Protein AF-A0A924UQW3-F1 (afdb_monomer_lite)

Radius of gyration: 22.06 Å; chains: 1; bounding box: 64×30×35 Å

Foldseek 3Di:
DVVVVVVVVVVVVVVVVVPPDPDDPQQCAQPDPLSDPVNPNHHPDDPQDPVCVVVDDDPDD

Structure (mmCIF, N/CA/C/O backbone):
data_AF-A0A924UQW3-F1
#
_entry.id   AF-A0A924UQW3-F1
#
loop_
_atom_site.group_PDB
_atom_site.id
_atom_site.type_symbol
_atom_site.label_atom_id
_atom_site.label_alt_id
_atom_site.label_comp_id
_atom_site.label_asym_id
_atom_site.label_entity_id
_atom_site.label_seq_id
_atom_site.pdbx_PDB_ins_code
_atom_site.Cartn_x
_atom_site.Cartn_y
_atom_site.Cartn_z
_atom_site.occupancy
_atom_site.B_iso_or_equiv
_atom_site.auth_seq_id
_atom_site.auth_comp_id
_atom_site.auth_asym_id
_atom_site.auth_atom_id
_atom_site.pdbx_PDB_model_num
ATOM 1 N N . MET A 1 1 ? 44.825 20.614 -19.036 1.00 65.56 1 MET A N 1
ATOM 2 C CA . MET A 1 1 ? 43.568 20.640 -19.823 1.00 65.56 1 MET A CA 1
ATOM 3 C C . MET A 1 1 ? 42.796 19.316 -19.780 1.00 65.56 1 MET A C 1
ATOM 5 O O . MET A 1 1 ? 41.643 19.344 -19.384 1.00 65.56 1 MET A O 1
ATOM 9 N N . LYS A 1 2 ? 43.406 18.148 -20.057 1.00 81.62 2 LYS A N 1
ATOM 10 C CA . LYS A 1 2 ? 42.706 16.837 -20.031 1.00 81.62 2 LYS A CA 1
ATOM 11 C C . LYS A 1 2 ? 42.061 16.466 -18.678 1.00 81.62 2 LYS A C 1
ATOM 13 O O . LYS A 1 2 ? 40.959 15.948 -18.655 1.00 81.62 2 LYS A O 1
ATOM 18 N N . ARG A 1 3 ? 42.702 16.793 -17.544 1.00 87.62 3 ARG A N 1
ATOM 19 C CA . ARG A 1 3 ? 42.143 16.544 -16.192 1.00 87.62 3 ARG A CA 1
ATOM 20 C C . ARG A 1 3 ? 40.854 17.332 -15.920 1.00 87.62 3 ARG A C 1
ATOM 22 O O . ARG A 1 3 ? 39.926 16.778 -15.355 1.00 87.62 3 ARG A O 1
ATOM 29 N N . ILE A 1 4 ? 40.790 18.589 -16.366 1.00 91.62 4 ILE A N 1
ATOM 30 C CA . ILE A 1 4 ? 39.589 19.434 -16.241 1.00 91.62 4 ILE A CA 1
ATOM 31 C C . ILE A 1 4 ? 38.464 18.876 -17.120 1.00 91.62 4 ILE A C 1
ATOM 33 O O . ILE A 1 4 ? 37.326 18.801 -16.674 1.00 91.62 4 ILE A O 1
ATOM 37 N N . LEU A 1 5 ? 38.798 18.404 -18.327 1.00 92.31 5 LEU A N 1
ATOM 38 C CA . LEU A 1 5 ? 37.843 17.746 -19.220 1.00 92.31 5 LEU A CA 1
ATOM 39 C C . LEU A 1 5 ? 37.226 16.491 -18.579 1.00 92.31 5 LEU A C 1
ATOM 41 O O . LEU A 1 5 ? 36.011 16.341 -18.603 1.00 92.31 5 LEU A O 1
ATOM 45 N N . TYR A 1 6 ? 38.029 15.629 -17.945 1.00 95.06 6 TYR A N 1
ATOM 46 C CA . TYR A 1 6 ? 37.505 14.440 -17.260 1.00 95.06 6 TYR A CA 1
ATOM 47 C C . TYR A 1 6 ? 36.599 14.782 -16.074 1.00 95.06 6 TYR A C 1
ATOM 49 O O . TYR A 1 6 ? 35.581 14.122 -15.881 1.00 95.06 6 TYR A O 1
ATOM 57 N N . ILE A 1 7 ? 36.933 15.827 -15.309 1.00 95.38 7 ILE A N 1
ATOM 58 C CA . ILE A 1 7 ? 36.093 16.294 -14.197 1.00 95.38 7 ILE A CA 1
ATOM 59 C C . ILE A 1 7 ? 34.755 16.822 -14.728 1.00 95.38 7 ILE A C 1
ATOM 61 O O . ILE A 1 7 ? 33.709 16.450 -14.207 1.00 95.38 7 ILE A O 1
ATOM 65 N N . LEU A 1 8 ? 34.769 17.624 -15.796 1.00 94.81 8 LEU A N 1
ATOM 66 C CA . LEU A 1 8 ? 33.543 18.123 -16.424 1.00 94.81 8 LEU A CA 1
ATOM 67 C C . LEU A 1 8 ? 32.677 16.981 -16.973 1.00 94.81 8 LEU A C 1
ATOM 69 O O . LEU A 1 8 ? 31.475 16.963 -16.723 1.00 94.81 8 LEU A O 1
ATOM 73 N N . CYS A 1 9 ? 33.273 15.991 -17.644 1.00 94.19 9 CYS A N 1
ATOM 74 C CA . CYS A 1 9 ? 32.544 14.808 -18.105 1.00 94.19 9 CYS A CA 1
ATOM 75 C C . CYS A 1 9 ? 31.922 14.015 -16.945 1.00 94.19 9 CYS A C 1
ATOM 77 O O . CYS A 1 9 ? 30.777 13.584 -17.054 1.00 94.19 9 CYS A O 1
ATOM 79 N N . ALA A 1 10 ? 32.640 13.847 -15.830 1.00 93.44 10 ALA A N 1
ATOM 80 C CA . ALA A 1 10 ? 32.120 13.153 -14.653 1.00 93.44 10 ALA A CA 1
ATOM 81 C C . ALA A 1 10 ? 30.943 13.906 -14.012 1.00 93.44 10 ALA A C 1
ATOM 83 O O . ALA A 1 10 ? 29.938 13.290 -13.667 1.00 93.44 10 ALA A O 1
ATOM 84 N N . VAL A 1 11 ? 31.027 15.237 -13.904 1.00 94.62 11 VAL A N 1
ATOM 85 C CA . VAL A 1 11 ? 29.938 16.072 -13.369 1.00 94.62 11 VAL A CA 1
ATOM 86 C C . VAL A 1 11 ? 28.695 16.004 -14.258 1.00 94.62 11 VAL A C 1
ATOM 88 O O . VAL A 1 11 ? 27.590 15.851 -13.746 1.00 94.62 11 VAL A O 1
ATOM 91 N N . ILE A 1 12 ? 28.865 16.050 -15.583 1.00 94.56 12 ILE A N 1
ATOM 92 C CA . ILE A 1 12 ? 27.755 15.913 -16.538 1.00 94.56 12 ILE A CA 1
ATOM 93 C C . ILE A 1 12 ? 27.091 14.534 -16.410 1.00 94.56 12 ILE A C 1
ATOM 95 O O . ILE A 1 12 ? 25.867 14.450 -16.391 1.00 94.56 12 ILE A O 1
ATOM 99 N N . LEU A 1 13 ? 27.875 13.461 -16.261 1.00 93.25 13 LEU A N 1
ATOM 100 C CA . LEU A 1 13 ? 27.347 12.110 -16.042 1.00 93.25 13 LEU A CA 1
ATOM 101 C C . LEU A 1 13 ? 26.554 11.994 -14.733 1.00 93.25 13 LEU A C 1
ATOM 103 O O . LEU A 1 13 ? 25.474 11.408 -14.726 1.00 93.25 13 LEU A O 1
ATOM 107 N N . PHE A 1 14 ? 27.048 12.585 -13.642 1.00 91.56 14 PHE A N 1
ATOM 108 C CA . PHE A 1 14 ? 26.334 12.598 -12.361 1.00 91.56 14 PHE A CA 1
ATOM 109 C C . PHE A 1 14 ? 25.018 13.382 -12.428 1.00 91.56 14 PHE A C 1
ATOM 111 O O . PHE A 1 14 ? 24.006 12.929 -11.897 1.00 91.56 14 PHE A O 1
ATOM 118 N N . LEU A 1 15 ? 25.013 14.533 -13.105 1.00 91.38 15 LEU A N 1
ATOM 119 C CA . LEU A 1 15 ? 23.805 15.337 -13.305 1.00 91.38 15 LEU A CA 1
ATOM 120 C C . LEU A 1 15 ? 22.795 14.654 -14.236 1.00 91.38 15 LEU A C 1
ATOM 122 O O . LEU A 1 15 ? 21.596 14.804 -14.041 1.00 91.38 15 LEU A O 1
ATOM 126 N N . ALA A 1 16 ? 23.251 13.880 -15.221 1.00 90.19 16 ALA A N 1
ATOM 127 C CA . ALA A 1 16 ? 22.358 13.103 -16.076 1.00 90.19 16 ALA A CA 1
ATOM 128 C C . ALA A 1 16 ? 21.693 11.942 -15.312 1.00 90.19 16 ALA A C 1
ATOM 130 O O . ALA A 1 16 ? 20.522 11.643 -15.535 1.00 90.19 16 ALA A O 1
ATOM 131 N N . ALA A 1 17 ? 22.412 11.308 -14.380 1.00 85.00 17 ALA A N 1
ATOM 132 C CA . ALA A 1 17 ? 21.879 10.207 -13.578 1.00 85.00 17 ALA A CA 1
ATOM 133 C C . ALA A 1 17 ? 20.802 10.652 -12.570 1.00 85.00 17 ALA A C 1
ATOM 135 O O . ALA A 1 17 ? 19.910 9.869 -12.250 1.00 85.00 17 ALA A O 1
ATOM 136 N N . SER A 1 18 ? 20.836 11.902 -12.093 1.00 84.25 18 SER A N 1
ATOM 137 C CA . SER A 1 18 ? 19.829 12.425 -11.154 1.00 84.25 18 SER A CA 1
ATOM 138 C C . SER A 1 18 ? 18.467 12.706 -11.797 1.00 84.25 18 SER A C 1
ATOM 140 O O . SER A 1 18 ? 17.492 12.935 -11.086 1.00 84.25 18 SER A O 1
ATOM 142 N N . TRP A 1 19 ? 18.385 12.678 -13.130 1.00 84.94 19 TRP A N 1
ATOM 143 C CA . TRP A 1 19 ? 17.147 12.886 -13.887 1.00 84.94 19 TRP A CA 1
ATOM 144 C C . TRP A 1 19 ? 16.380 11.595 -14.175 1.00 84.94 19 TRP A C 1
ATOM 146 O O . TRP A 1 19 ? 15.318 11.646 -14.793 1.00 84.94 19 TRP A O 1
ATOM 156 N N . ILE A 1 20 ? 16.884 10.439 -13.739 1.00 85.06 20 ILE A N 1
ATOM 157 C CA . ILE A 1 20 ? 16.156 9.178 -13.866 1.00 85.06 20 ILE A CA 1
ATOM 158 C C . ILE A 1 20 ? 14.986 9.224 -12.872 1.00 85.06 20 ILE A C 1
ATOM 160 O O . ILE A 1 20 ? 15.230 9.246 -11.662 1.00 85.06 20 ILE A O 1
ATOM 164 N N . PRO A 1 21 ? 13.723 9.264 -13.340 1.00 83.00 21 PRO A N 1
ATOM 165 C CA . PRO A 1 21 ? 12.589 9.271 -12.433 1.00 83.00 21 PRO A CA 1
ATOM 166 C C . PRO A 1 21 ? 12.591 7.973 -11.618 1.00 83.00 21 PRO A C 1
ATOM 168 O O . PRO A 1 21 ? 12.940 6.914 -12.155 1.00 83.00 21 PRO A O 1
ATOM 171 N N . PRO A 1 22 ? 12.202 8.022 -10.332 1.00 81.69 22 PRO A N 1
ATOM 172 C CA . PRO A 1 22 ? 12.065 6.808 -9.548 1.00 81.69 22 PRO A CA 1
ATOM 173 C C . PRO A 1 22 ? 11.077 5.872 -10.245 1.00 81.69 22 PRO A C 1
ATOM 175 O O . PRO A 1 22 ? 10.069 6.313 -10.807 1.00 81.69 22 PRO A O 1
ATOM 178 N N . VAL A 1 23 ? 11.371 4.571 -10.208 1.00 83.88 23 VAL A N 1
ATOM 179 C CA . VAL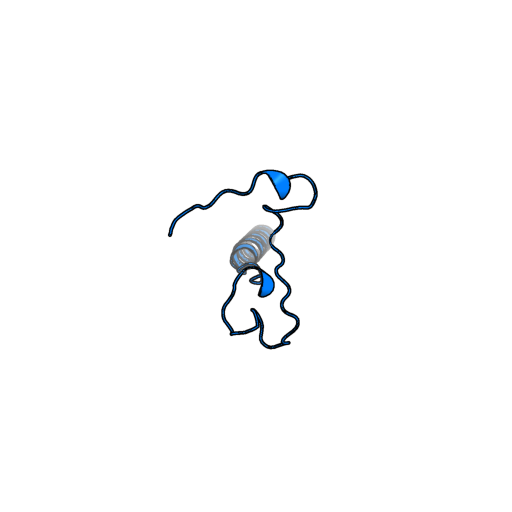 A 1 23 ? 10.426 3.559 -10.681 1.00 83.88 23 VAL A CA 1
ATOM 180 C C . VAL A 1 23 ? 9.134 3.745 -9.896 1.00 83.88 23 VAL A C 1
ATOM 182 O O . VAL A 1 23 ? 9.136 3.700 -8.666 1.00 83.88 23 VAL A O 1
ATOM 185 N N . LYS A 1 24 ? 8.038 3.999 -10.613 1.00 84.25 24 LYS A N 1
ATOM 186 C CA . LYS A 1 24 ? 6.726 4.158 -9.995 1.00 84.25 24 LYS A CA 1
ATOM 187 C C . LYS A 1 24 ? 6.348 2.844 -9.318 1.00 84.25 24 LYS A C 1
ATOM 189 O O . LYS A 1 24 ? 6.288 1.811 -9.984 1.00 84.25 24 LYS A O 1
ATOM 194 N N . ASP A 1 25 ? 6.045 2.901 -8.026 1.00 90.19 25 ASP A N 1
ATOM 195 C CA . ASP A 1 25 ? 5.422 1.778 -7.340 1.00 90.19 25 ASP A CA 1
ATOM 196 C C . ASP A 1 25 ? 4.004 1.593 -7.895 1.00 90.19 25 ASP A C 1
ATOM 198 O O . ASP A 1 25 ? 3.109 2.422 -7.704 1.00 90.19 25 ASP A O 1
ATOM 202 N N . ILE A 1 26 ? 3.820 0.513 -8.650 1.00 90.62 26 ILE A N 1
ATOM 203 C CA . ILE A 1 26 ? 2.550 0.200 -9.302 1.00 90.62 26 ILE A CA 1
ATOM 204 C C . ILE A 1 26 ? 1.449 -0.139 -8.289 1.00 90.62 26 ILE A C 1
ATOM 206 O O . ILE A 1 26 ? 0.275 0.010 -8.622 1.00 90.62 26 ILE A O 1
ATOM 210 N N . TYR A 1 27 ? 1.814 -0.517 -7.060 1.00 94.50 27 TYR A N 1
ATOM 211 C CA . TYR A 1 27 ? 0.886 -0.885 -5.989 1.00 94.50 27 TYR A CA 1
ATOM 212 C C . TYR A 1 27 ? 0.507 0.295 -5.082 1.00 94.50 27 TYR A C 1
ATOM 214 O O . TYR A 1 27 ? -0.320 0.130 -4.189 1.00 94.50 27 TYR A O 1
ATOM 222 N N . GLN A 1 28 ? 1.043 1.500 -5.327 1.00 93.56 28 GLN A N 1
ATOM 223 C CA . GLN A 1 28 ? 0.614 2.730 -4.640 1.00 93.56 28 GLN A CA 1
ATOM 224 C C . GLN A 1 28 ? -0.638 3.376 -5.252 1.00 93.56 28 GLN A C 1
ATOM 226 O O . GLN A 1 28 ? -1.106 4.409 -4.776 1.00 93.56 28 GLN A O 1
ATOM 231 N N . SER A 1 29 ? -1.190 2.815 -6.328 1.00 91.50 29 SER A N 1
ATOM 232 C CA . SER A 1 29 ? -2.367 3.374 -6.999 1.00 91.50 29 SER A CA 1
ATOM 233 C C . SER A 1 29 ? -3.362 2.292 -7.385 1.00 91.50 29 SER A C 1
ATOM 235 O O . SER A 1 29 ? -2.970 1.174 -7.704 1.00 91.50 29 SER A O 1
ATOM 237 N N . TRP A 1 30 ? -4.649 2.641 -7.425 1.00 94.50 30 TRP A N 1
ATOM 238 C CA . TRP A 1 30 ? -5.713 1.726 -7.837 1.00 94.50 30 TRP A CA 1
ATOM 239 C C . TRP A 1 30 ? -6.183 2.047 -9.260 1.00 94.50 30 TRP A C 1
ATOM 241 O O . TRP A 1 30 ? -7.200 2.703 -9.468 1.00 94.50 30 TRP A O 1
ATOM 251 N N . SER A 1 31 ? -5.385 1.650 -10.254 1.00 93.31 31 SER A N 1
ATOM 252 C CA . SER A 1 31 ? -5.615 2.026 -11.663 1.00 93.31 31 SER A CA 1
ATOM 253 C C . SER A 1 31 ? -6.482 1.039 -12.452 1.00 93.31 31 SER A C 1
ATOM 255 O O . SER A 1 31 ? -7.017 1.386 -13.502 1.00 93.31 31 SER A O 1
ATOM 257 N N . THR A 1 32 ? -6.643 -0.184 -11.947 1.00 94.69 32 THR A N 1
ATOM 258 C CA . THR A 1 32 ? -7.480 -1.236 -12.546 1.00 94.69 32 THR A CA 1
ATOM 259 C C . THR A 1 32 ? -8.500 -1.742 -11.530 1.00 94.69 32 THR A C 1
ATOM 261 O O . THR A 1 32 ? -8.406 -1.427 -10.346 1.00 94.69 32 THR A O 1
ATOM 264 N N . PHE A 1 33 ? -9.459 -2.572 -11.955 1.00 94.81 33 PHE A N 1
ATOM 265 C CA . PHE A 1 33 ? -10.455 -3.151 -11.043 1.00 94.81 33 PHE A CA 1
ATOM 266 C C . PHE A 1 33 ? -9.822 -3.882 -9.845 1.00 94.81 33 PHE A C 1
ATOM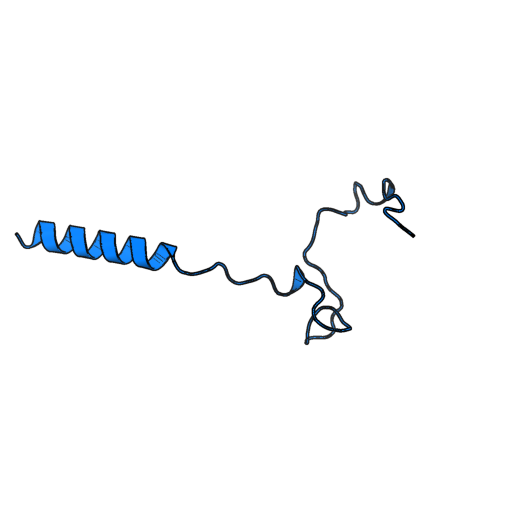 268 O O . PHE A 1 33 ? -10.310 -3.767 -8.724 1.00 94.81 33 PHE A O 1
ATOM 275 N N . ALA A 1 34 ? -8.719 -4.597 -10.069 1.00 95.56 34 ALA A N 1
ATOM 276 C CA . ALA A 1 34 ? -8.005 -5.337 -9.031 1.00 95.56 34 ALA A CA 1
ATOM 277 C C . ALA A 1 34 ? -6.804 -4.566 -8.444 1.00 95.56 34 ALA A C 1
ATOM 279 O O . ALA A 1 34 ? -5.954 -5.175 -7.798 1.00 95.56 34 ALA A O 1
ATOM 280 N N . GLY A 1 35 ? -6.710 -3.253 -8.680 1.00 94.69 35 GLY A N 1
ATOM 281 C CA . GLY A 1 35 ? -5.557 -2.418 -8.331 1.00 94.69 35 GLY A CA 1
ATOM 282 C C . GLY A 1 35 ? -4.487 -2.453 -9.422 1.00 94.69 35 GLY A C 1
ATOM 283 O O . GLY A 1 35 ? -4.230 -1.435 -10.073 1.00 94.69 35 GLY A O 1
ATOM 284 N N . SER A 1 36 ? -3.983 -3.652 -9.718 1.00 93.56 36 SER A N 1
ATOM 285 C CA . SER A 1 36 ? -2.950 -3.960 -10.719 1.00 93.56 36 SER A CA 1
ATOM 286 C C . SER A 1 36 ? -3.382 -5.059 -11.708 1.00 93.56 36 SER A C 1
ATOM 288 O O . SER A 1 36 ? -4.337 -5.803 -11.481 1.00 93.56 36 SER A O 1
ATOM 290 N N . ASN A 1 37 ? -2.663 -5.164 -12.833 1.00 94.38 37 ASN A N 1
ATOM 291 C CA . ASN A 1 37 ? -2.956 -6.122 -13.913 1.00 94.38 37 ASN A CA 1
ATOM 292 C C . ASN A 1 37 ? -2.708 -7.595 -13.541 1.00 94.38 37 ASN A C 1
ATOM 294 O O . ASN A 1 37 ? -3.205 -8.485 -14.223 1.00 94.38 37 ASN A O 1
ATOM 298 N N . ASP A 1 38 ? -1.942 -7.858 -12.485 1.00 94.94 38 ASP A N 1
ATOM 299 C CA . ASP A 1 38 ? -1.692 -9.205 -11.957 1.00 94.94 38 ASP A CA 1
ATOM 300 C C . ASP A 1 38 ? -2.847 -9.738 -11.085 1.00 94.94 38 ASP A C 1
ATOM 302 O O . ASP A 1 38 ? -2.864 -10.914 -10.731 1.00 94.94 38 ASP A O 1
ATOM 306 N N . GLY A 1 39 ? -3.840 -8.902 -10.758 1.00 95.12 39 GLY A N 1
ATOM 307 C CA . GLY A 1 39 ? -5.074 -9.331 -10.105 1.00 95.12 39 GLY A CA 1
ATOM 308 C C . GLY A 1 39 ? -4.953 -9.668 -8.616 1.00 95.12 39 GLY A C 1
ATOM 309 O O . GLY A 1 39 ? -5.922 -10.164 -8.037 1.00 95.12 39 GLY A O 1
ATOM 310 N N . ILE A 1 40 ? -3.810 -9.397 -7.977 1.00 95.81 40 ILE A N 1
ATOM 311 C CA . ILE A 1 40 ? -3.534 -9.853 -6.603 1.00 95.81 40 ILE A CA 1
ATOM 312 C C .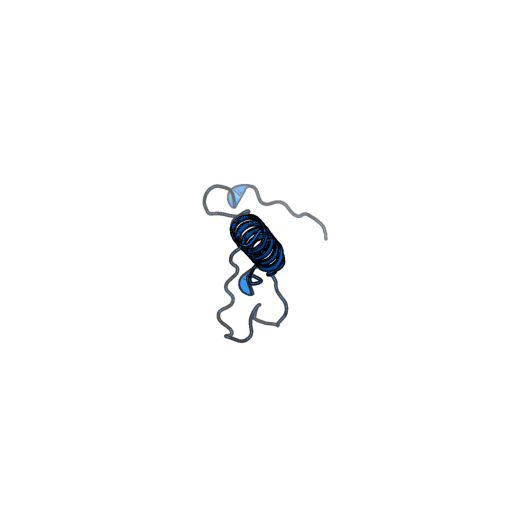 ILE A 1 40 ? -4.209 -9.009 -5.512 1.00 95.81 40 ILE A C 1
ATOM 314 O O . ILE A 1 40 ? -4.215 -9.415 -4.352 1.00 95.81 40 ILE A O 1
ATOM 318 N N . ARG A 1 41 ? -4.796 -7.853 -5.868 1.00 95.75 41 ARG A N 1
ATOM 319 C CA . ARG A 1 41 ? -5.484 -6.931 -4.940 1.00 95.75 41 ARG A CA 1
ATOM 320 C C . ARG A 1 41 ? -4.611 -6.451 -3.771 1.00 95.75 41 ARG A C 1
ATOM 322 O O . ARG A 1 41 ? -5.108 -6.221 -2.670 1.00 95.75 41 ARG A O 1
ATOM 329 N N . TYR A 1 42 ? -3.314 -6.302 -4.013 1.00 95.75 42 TYR A N 1
ATOM 330 C CA . TYR A 1 42 ? -2.343 -5.804 -3.044 1.00 95.75 42 TYR A CA 1
ATOM 331 C C . TYR A 1 42 ? -2.149 -4.288 -3.190 1.00 95.75 42 TYR A C 1
ATOM 333 O O . TYR A 1 42 ? -2.121 -3.768 -4.304 1.00 95.75 42 TYR A O 1
ATOM 341 N N . SER A 1 43 ? -1.991 -3.596 -2.059 1.00 95.75 43 SER A N 1
ATOM 342 C CA . SER A 1 43 ? -1.59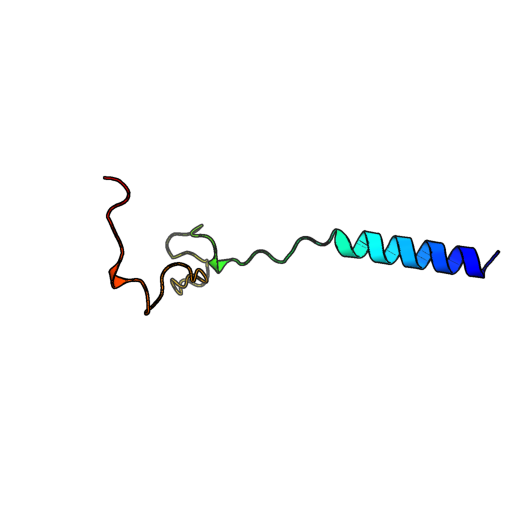1 -2.187 -1.980 1.00 95.75 43 SER A CA 1
ATOM 343 C C . SER A 1 43 ? -0.341 -2.080 -1.112 1.00 95.75 43 SER A C 1
ATOM 345 O O . SER A 1 43 ? -0.285 -2.700 -0.049 1.00 95.75 43 SER A O 1
ATOM 347 N N . SER A 1 44 ? 0.649 -1.302 -1.553 1.00 95.69 44 SER A N 1
ATOM 348 C CA . SER A 1 44 ? 1.901 -1.091 -0.812 1.00 95.69 44 SER A CA 1
ATOM 349 C C . SER A 1 44 ? 1.832 0.040 0.225 1.00 95.69 44 SER A C 1
ATOM 351 O O . SER A 1 44 ? 2.801 0.252 0.955 1.00 95.69 44 SER A O 1
ATOM 353 N N . GLY A 1 45 ? 0.701 0.752 0.317 1.00 94.31 45 GLY A N 1
ATOM 354 C CA . GLY A 1 45 ? 0.473 1.789 1.331 1.00 94.31 45 GLY A CA 1
ATOM 355 C C . GLY A 1 45 ? 0.516 1.227 2.757 1.00 94.31 45 GLY A C 1
ATOM 356 O O . GLY A 1 45 ? 0.065 0.109 3.008 1.00 94.31 45 GLY A O 1
ATOM 357 N N . ASN A 1 46 ? 1.064 1.996 3.699 1.00 95.88 46 ASN A N 1
ATOM 358 C CA . ASN A 1 46 ? 1.304 1.555 5.083 1.00 95.88 46 ASN A CA 1
ATOM 359 C C . ASN A 1 46 ? 0.808 2.543 6.153 1.00 95.88 46 ASN A C 1
ATOM 361 O O . ASN A 1 46 ? 0.991 2.321 7.356 1.00 95.88 46 ASN A O 1
ATOM 365 N N . GLU A 1 47 ? 0.156 3.620 5.719 1.00 96.94 47 GLU A N 1
ATOM 366 C CA . GLU A 1 47 ? -0.410 4.655 6.573 1.00 96.94 47 GLU A CA 1
ATOM 367 C C . GLU A 1 47 ? -1.520 4.087 7.462 1.00 96.94 47 GLU A C 1
ATOM 369 O O . GLU A 1 47 ? -1.656 4.499 8.613 1.00 96.94 47 GLU A O 1
ATOM 374 N N . ILE A 1 48 ? -2.269 3.101 6.956 1.00 97.56 48 ILE A N 1
ATOM 375 C CA . ILE A 1 48 ? -3.192 2.267 7.730 1.00 97.56 48 ILE A CA 1
ATOM 376 C C . ILE A 1 48 ? -2.513 0.919 7.979 1.00 97.56 48 ILE A C 1
ATOM 378 O O . ILE A 1 48 ? -2.128 0.223 7.043 1.00 97.56 48 ILE A O 1
ATOM 382 N N . ASN A 1 49 ? -2.374 0.535 9.244 1.00 98.31 49 ASN A N 1
ATOM 383 C CA . ASN A 1 49 ? -1.655 -0.666 9.664 1.00 98.31 49 ASN A CA 1
ATOM 384 C C . ASN A 1 49 ? -2.280 -1.300 10.916 1.00 98.31 49 ASN A C 1
ATOM 386 O O . ASN A 1 49 ? -3.242 -0.791 11.493 1.00 98.31 49 ASN A O 1
ATOM 390 N N . THR A 1 50 ? -1.730 -2.435 11.356 1.00 98.19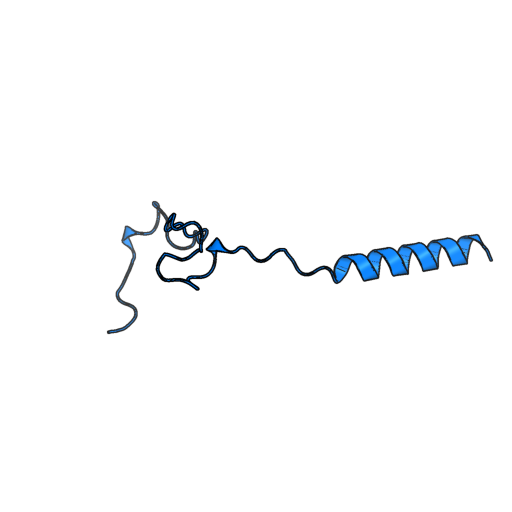 50 THR A N 1
ATOM 391 C CA . THR A 1 50 ? -2.279 -3.214 12.480 1.00 98.19 50 THR A CA 1
ATOM 392 C C . THR A 1 50 ? -2.235 -2.468 13.813 1.00 98.19 50 THR A C 1
ATOM 394 O O . THR A 1 50 ? -2.974 -2.818 14.730 1.00 98.19 50 THR A O 1
ATOM 397 N N . GLN A 1 51 ? -1.416 -1.421 13.926 1.00 98.62 51 GLN A N 1
ATOM 398 C CA . GLN A 1 51 ? -1.314 -0.598 15.125 1.00 98.62 51 GLN A CA 1
ATOM 399 C C . GLN A 1 51 ? -2.359 0.526 15.165 1.00 98.62 51 GLN A C 1
ATOM 401 O O . GLN A 1 51 ? -2.702 0.987 16.255 1.00 98.62 51 GLN A O 1
ATOM 406 N N . ASN A 1 52 ? -2.858 0.995 14.014 1.00 98.44 52 ASN A N 1
ATOM 407 C CA . ASN A 1 52 ? -3.725 2.177 13.949 1.00 98.44 52 ASN A CA 1
ATOM 408 C C . ASN A 1 52 ? -5.090 1.968 13.272 1.00 98.44 52 ASN A C 1
ATOM 410 O O . ASN A 1 52 ? -5.927 2.863 13.369 1.00 98.44 52 ASN A O 1
ATOM 414 N N . VAL A 1 53 ? -5.357 0.804 12.667 1.00 98.12 53 VAL A N 1
ATOM 415 C CA . VAL A 1 53 ? -6.623 0.507 11.965 1.00 98.12 53 VAL A CA 1
ATOM 416 C C . VAL A 1 53 ? -7.862 0.712 12.845 1.00 98.12 53 VAL A C 1
ATOM 418 O O . VAL A 1 53 ? -8.914 1.121 12.363 1.00 98.12 53 VAL A O 1
ATOM 421 N N . SER A 1 54 ? -7.724 0.520 14.159 1.00 98.50 54 SER A N 1
ATOM 422 C CA . SER A 1 54 ? -8.779 0.757 15.152 1.00 98.50 54 SER A CA 1
ATOM 423 C C . SER A 1 54 ? -9.218 2.222 15.272 1.00 98.50 54 SER A C 1
ATOM 425 O O . SER A 1 54 ? -10.240 2.497 15.892 1.00 98.50 54 SER A O 1
ATOM 427 N N . LYS A 1 55 ? -8.465 3.166 14.696 1.00 98.56 55 LYS A N 1
ATOM 428 C CA . LYS A 1 55 ? -8.737 4.610 14.736 1.00 98.56 55 LYS A CA 1
ATOM 429 C C . LYS A 1 55 ? -9.389 5.138 13.456 1.00 98.56 55 LYS A C 1
ATOM 431 O O . LYS A 1 55 ? -9.543 6.351 13.331 1.00 98.56 55 LYS A O 1
ATOM 436 N N . LEU A 1 56 ? -9.727 4.271 12.499 1.00 98.31 56 LEU A N 1
ATOM 437 C CA . LEU A 1 56 ? -10.367 4.690 11.252 1.00 98.31 56 LEU A CA 1
ATOM 438 C C . LEU A 1 56 ? -11.725 5.352 11.509 1.00 98.31 56 LEU A C 1
ATOM 440 O O . LEU A 1 56 ? -12.499 4.922 12.363 1.00 98.31 56 LEU A O 1
ATOM 444 N N . GLN A 1 57 ? -12.007 6.400 10.740 1.00 98.38 57 GLN A N 1
ATOM 445 C CA . GLN A 1 57 ? -13.249 7.166 10.794 1.00 98.38 57 GLN A CA 1
ATOM 446 C C . GLN A 1 57 ? -13.778 7.383 9.377 1.00 98.38 57 GLN A C 1
ATOM 448 O O . GLN A 1 57 ? -13.011 7.385 8.411 1.00 98.38 57 GLN A O 1
ATOM 453 N N . VAL A 1 58 ? -15.092 7.567 9.254 1.00 97.50 58 VAL A N 1
ATOM 454 C CA . VAL A 1 58 ? -15.724 7.929 7.980 1.00 97.50 58 VAL A CA 1
ATOM 455 C C . VAL A 1 58 ? -15.242 9.322 7.580 1.00 97.50 58 VAL A C 1
ATOM 457 O O . VAL A 1 58 ? -15.456 10.282 8.315 1.00 97.50 58 VAL A O 1
ATOM 460 N N . ALA A 1 59 ? -14.584 9.425 6.424 1.00 97.69 59 ALA A N 1
ATOM 461 C CA . ALA A 1 59 ? -14.076 10.700 5.920 1.00 97.69 59 ALA A CA 1
ATOM 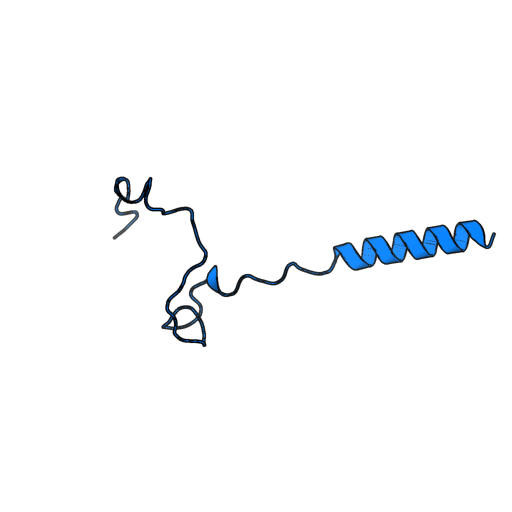462 C C . ALA A 1 59 ? -15.160 11.526 5.203 1.00 97.69 59 ALA A C 1
ATOM 464 O O . ALA A 1 59 ? -15.151 12.751 5.281 1.00 97.69 59 ALA A O 1
ATOM 465 N N . TRP A 1 60 ? -16.078 10.860 4.499 1.00 97.25 60 TRP A N 1
ATOM 466 C CA . TRP A 1 60 ? -17.178 11.449 3.728 1.00 97.25 60 TRP A CA 1
ATOM 467 C C . TRP A 1 60 ? -18.229 10.368 3.413 1.00 97.25 60 TRP A C 1
ATOM 469 O O . TRP A 1 60 ? -17.947 9.179 3.588 1.00 97.25 60 TRP A O 1
ATOM 479 N N . VAL A 1 61 ? -19.429 10.789 2.991 1.00 87.62 61 VAL A N 1
ATOM 480 C CA . VAL A 1 61 ? -20.555 9.923 2.582 1.00 87.62 61 VAL A CA 1
ATOM 481 C C . VAL A 1 61 ? -20.872 10.153 1.114 1.00 87.62 61 VAL A C 1
ATOM 483 O O . VAL A 1 61 ? -20.920 11.341 0.725 1.00 87.62 61 VAL A O 1
#

Secondary structure (DSSP, 8-state):
-HHHHHHHHHHHHHHHHTTSPPPP-GGGS--BTTBSTT--------SS-TTTGGG------

pLDDT: mean 92.69, std 5.84, range [65.56, 98.62]

Sequence (61 aa):
MKRILYILCAVILFLAASWIPPVKDIYQSWSTFAGSNDGIRYSSGNEINTQNVSKLQVAWV